Protein AF-A0A1B6ERE9-F1 (afdb_monomer_lite)

pLDDT: mean 73.75, std 20.41, range [32.56, 95.06]

Sequence (109 aa):
SVNTFCVEILGVSSMDYKSGSPAAAAAAEYNTAPIESTDLPSFTTQGRTFRIVTSDTVVLPCDVDNPGNFVLAWKRGIAILTAGNIKVTPDNRFRLVDGYNLEIRDVQT

Organism: NCBI:txid1464854

Structure (mmCIF, N/CA/C/O backbone):
data_AF-A0A1B6ERE9-F1
#
_entry.id   AF-A0A1B6ERE9-F1
#
loop_
_atom_site.group_PDB
_atom_site.id
_atom_site.type_symbol
_atom_site.label_atom_id
_atom_site.label_alt_id
_atom_site.label_comp_id
_atom_site.label_asym_id
_atom_site.label_entity_id
_atom_site.label_seq_id
_atom_site.pdbx_PDB_ins_code
_atom_site.Cartn_x
_atom_site.Cartn_y
_atom_site.Cartn_z
_atom_site.occupancy
_atom_site.B_iso_or_equiv
_atom_site.auth_seq_id
_atom_site.auth_comp_id
_atom_site.auth_asym_id
_atom_site.auth_atom_id
_atom_site.pdbx_PDB_model_num
ATOM 1 N N . SER A 1 1 ? -14.780 7.160 6.243 1.00 53.03 1 SER A N 1
ATOM 2 C CA . SER A 1 1 ? -14.377 7.080 4.820 1.00 53.03 1 SER A CA 1
ATOM 3 C C . SER A 1 1 ? -12.889 6.803 4.778 1.00 53.03 1 SER A C 1
ATOM 5 O O . SER A 1 1 ? -12.159 7.534 5.440 1.00 53.03 1 SER A O 1
ATOM 7 N N . VAL A 1 2 ? -12.425 5.764 4.080 1.00 57.19 2 VAL A N 1
ATOM 8 C CA . VAL A 1 2 ? -10.985 5.467 4.002 1.00 57.19 2 VAL A CA 1
ATOM 9 C C . VAL A 1 2 ? -10.401 6.150 2.762 1.00 57.19 2 VAL A C 1
ATOM 11 O O . VAL A 1 2 ? -10.609 5.697 1.643 1.00 57.19 2 VAL A O 1
ATOM 14 N N . ASN A 1 3 ? -9.682 7.256 2.976 1.00 57.16 3 ASN A N 1
ATOM 15 C CA . ASN A 1 3 ? -8.916 7.979 1.951 1.00 57.16 3 ASN A CA 1
ATOM 16 C C . ASN A 1 3 ? -7.435 7.581 2.053 1.00 57.16 3 ASN A C 1
ATOM 18 O O . ASN A 1 3 ? -6.595 8.361 2.503 1.00 57.16 3 ASN A O 1
ATOM 22 N N . THR A 1 4 ? -7.144 6.320 1.737 1.00 57.69 4 THR A N 1
ATOM 23 C CA . THR A 1 4 ? -5.778 5.781 1.661 1.00 57.69 4 THR A CA 1
ATOM 24 C C . THR A 1 4 ? -5.508 5.452 0.206 1.00 57.69 4 THR A C 1
ATOM 26 O O . THR A 1 4 ? -6.347 4.824 -0.436 1.00 57.69 4 THR A O 1
ATOM 29 N N . PHE A 1 5 ? -4.383 5.919 -0.324 1.00 61.47 5 PHE A N 1
ATOM 30 C CA . PHE A 1 5 ? -4.109 5.832 -1.751 1.00 61.47 5 PHE A CA 1
ATOM 31 C C . PHE A 1 5 ? -2.701 5.283 -2.006 1.00 61.47 5 PHE A C 1
ATOM 33 O O . PHE A 1 5 ? -1.755 5.631 -1.292 1.00 61.47 5 PHE A O 1
ATOM 40 N N . CYS A 1 6 ? -2.575 4.449 -3.039 1.00 64.00 6 CYS A N 1
ATOM 41 C CA . CYS A 1 6 ? -1.296 4.038 -3.610 1.00 64.00 6 CYS A CA 1
ATOM 42 C C . CYS A 1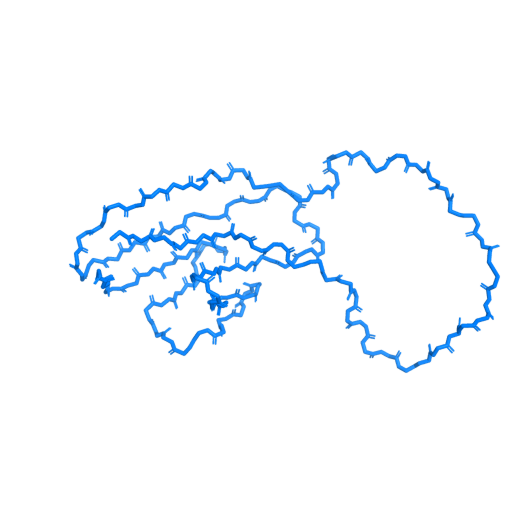 6 ? -0.853 5.180 -4.531 1.00 64.00 6 CYS A C 1
ATOM 44 O O . CYS A 1 6 ? -1.354 5.292 -5.645 1.00 64.00 6 CYS A O 1
ATOM 46 N N . VAL A 1 7 ? -0.096 6.151 -4.010 1.00 57.12 7 VAL A N 1
ATOM 47 C CA . VAL A 1 7 ? 0.099 7.452 -4.698 1.00 57.12 7 VAL A CA 1
ATOM 48 C C . VAL A 1 7 ? 1.555 7.880 -4.797 1.00 57.12 7 VAL A C 1
ATOM 50 O O . VAL A 1 7 ? 1.832 8.912 -5.396 1.00 57.12 7 VAL A O 1
ATOM 53 N N . GLU A 1 8 ? 2.509 7.094 -4.311 1.00 53.28 8 GLU A N 1
ATOM 54 C CA . GLU A 1 8 ? 3.910 7.433 -4.544 1.00 53.28 8 GLU A CA 1
ATOM 55 C C . GLU A 1 8 ? 4.664 6.296 -5.202 1.00 53.28 8 GLU A C 1
ATOM 57 O O . GLU A 1 8 ? 4.896 5.239 -4.625 1.00 53.28 8 GLU A O 1
ATOM 62 N N . ILE A 1 9 ? 5.025 6.569 -6.448 1.00 51.97 9 ILE A N 1
ATOM 63 C CA . ILE A 1 9 ? 6.102 5.929 -7.168 1.00 51.97 9 ILE A CA 1
ATOM 64 C C . ILE A 1 9 ? 7.331 6.758 -6.809 1.00 51.97 9 ILE A C 1
ATOM 66 O O . ILE A 1 9 ? 7.600 7.791 -7.423 1.00 51.97 9 ILE A O 1
ATOM 70 N N . LEU A 1 10 ? 8.033 6.372 -5.746 1.00 44.50 10 LEU A N 1
ATOM 71 C CA . LEU A 1 10 ? 9.301 7.015 -5.433 1.00 44.50 10 LEU A CA 1
ATOM 72 C C . LEU A 1 10 ? 10.296 6.564 -6.502 1.00 44.50 10 LEU A C 1
ATOM 74 O O . LEU A 1 10 ? 10.610 5.376 -6.614 1.00 44.50 10 LEU A O 1
ATOM 78 N N . GLY A 1 11 ? 10.756 7.512 -7.321 1.00 39.19 11 GLY A N 1
ATOM 79 C CA . GLY A 1 11 ? 11.895 7.303 -8.203 1.00 39.19 11 GLY A CA 1
ATOM 80 C C . GLY A 1 11 ? 13.094 6.928 -7.354 1.00 39.19 11 GLY A C 1
ATOM 81 O O . GLY A 1 11 ? 13.657 7.780 -6.667 1.00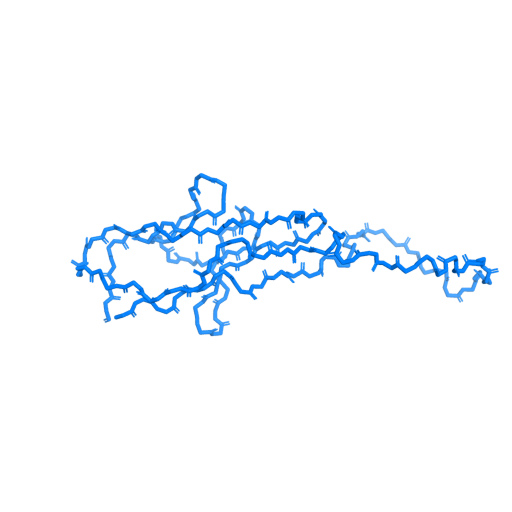 39.19 11 GLY A O 1
ATOM 82 N N . VAL A 1 12 ? 13.481 5.654 -7.382 1.00 38.72 12 VAL A N 1
ATOM 83 C CA . VAL A 1 12 ? 14.745 5.231 -6.794 1.00 38.72 12 VAL A CA 1
ATOM 84 C C . VAL A 1 12 ? 15.824 5.669 -7.774 1.00 38.72 12 VAL A C 1
ATOM 86 O O . VAL A 1 12 ? 16.237 4.925 -8.657 1.00 38.72 12 VAL A O 1
ATOM 89 N N . SER A 1 13 ? 16.271 6.919 -7.657 1.00 37.12 13 SER A N 1
ATOM 90 C CA . SER A 1 13 ? 17.617 7.252 -8.110 1.00 37.12 13 SER A CA 1
ATOM 91 C C . SER A 1 13 ? 18.539 6.347 -7.305 1.00 37.12 13 SER A C 1
ATOM 93 O O . SER A 1 13 ? 18.667 6.580 -6.107 1.00 37.12 13 SER A O 1
ATOM 95 N N . SER A 1 14 ? 19.066 5.294 -7.942 1.00 36.44 14 SER A N 1
ATOM 96 C CA . SER A 1 14 ? 20.144 4.412 -7.475 1.00 36.44 14 SER A CA 1
ATOM 97 C C . SER A 1 14 ? 20.710 4.852 -6.112 1.00 36.44 14 SER A C 1
ATOM 99 O O . SER A 1 14 ? 21.495 5.792 -5.996 1.00 36.44 14 SER A O 1
ATOM 101 N N . MET A 1 15 ? 20.274 4.188 -5.041 1.00 34.50 15 MET A N 1
ATOM 102 C CA . MET A 1 15 ? 21.029 4.176 -3.790 1.00 34.50 15 MET A CA 1
ATOM 103 C C . MET A 1 15 ? 22.115 3.106 -3.925 1.00 34.50 15 MET A C 1
ATOM 105 O O . MET A 1 15 ? 22.163 2.134 -3.177 1.00 34.50 15 MET A O 1
ATOM 109 N N . ASP A 1 16 ? 23.000 3.293 -4.904 1.00 36.94 16 ASP A N 1
ATOM 110 C CA . ASP A 1 16 ? 24.308 2.660 -4.897 1.00 36.94 16 ASP A CA 1
ATOM 111 C C . ASP A 1 16 ? 25.152 3.390 -3.852 1.00 36.94 16 ASP A C 1
ATOM 113 O O . ASP A 1 16 ? 25.796 4.408 -4.109 1.00 36.94 16 ASP A O 1
ATOM 117 N N . TYR A 1 17 ? 25.147 2.878 -2.622 1.00 33.03 17 TYR A N 1
ATOM 118 C CA . TYR A 1 17 ? 26.171 3.231 -1.649 1.00 33.03 17 TYR A CA 1
ATOM 119 C C . TYR A 1 17 ? 27.508 2.652 -2.130 1.00 33.03 17 TYR A C 1
ATOM 121 O O . TYR A 1 17 ? 27.910 1.569 -1.709 1.00 33.03 17 TYR A O 1
ATOM 129 N N . LYS A 1 18 ? 28.213 3.365 -3.017 1.00 32.56 18 LYS A N 1
ATOM 130 C CA . LYS A 1 18 ? 29.662 3.226 -3.193 1.00 32.56 18 LYS A CA 1
ATOM 131 C C . LYS A 1 18 ? 30.329 4.577 -3.423 1.00 32.56 18 LYS A C 1
ATOM 133 O O . LYS A 1 18 ? 30.019 5.328 -4.337 1.00 32.56 18 LYS A O 1
ATOM 138 N N . SER A 1 19 ? 31.277 4.839 -2.531 1.00 50.03 19 SER A N 1
ATOM 139 C CA . SER A 1 19 ? 32.217 5.950 -2.512 1.00 50.03 19 SER A CA 1
ATOM 140 C C . SER A 1 19 ? 32.898 6.177 -3.862 1.00 50.03 19 SER A C 1
ATOM 142 O O . SER A 1 19 ? 33.563 5.274 -4.371 1.00 50.03 19 SER A O 1
ATOM 144 N N . GLY A 1 20 ? 32.830 7.406 -4.365 1.00 35.16 20 GLY A N 1
ATOM 145 C CA . GLY A 1 20 ? 33.683 7.871 -5.455 1.00 35.16 20 GLY A CA 1
ATOM 146 C C . GLY A 1 20 ? 32.937 8.793 -6.402 1.00 35.16 20 GLY A C 1
ATOM 147 O O . GLY A 1 20 ? 32.271 8.334 -7.317 1.00 35.16 20 GLY A O 1
ATOM 148 N N . SER A 1 21 ? 33.068 10.099 -6.187 1.00 44.88 21 SER A N 1
ATOM 149 C CA . SER A 1 21 ? 32.721 11.098 -7.196 1.00 44.88 21 SER A CA 1
ATOM 150 C C . SER A 1 21 ? 33.729 11.028 -8.346 1.00 44.88 21 SER A C 1
ATOM 152 O O . SER A 1 21 ? 34.932 11.064 -8.079 1.00 44.88 21 SER A O 1
ATOM 154 N N . PRO A 1 22 ? 33.276 11.046 -9.609 1.00 41.69 22 PRO A N 1
ATOM 155 C CA . PRO A 1 22 ? 34.037 11.658 -10.672 1.00 41.69 22 PRO A CA 1
ATOM 156 C C . PRO A 1 22 ? 33.155 12.730 -11.308 1.00 41.69 22 PRO A C 1
ATOM 158 O O . PRO A 1 22 ? 32.622 12.574 -12.403 1.00 41.69 22 PRO A O 1
ATOM 161 N N . ALA A 1 23 ? 33.028 13.868 -10.634 1.00 42.41 23 ALA A N 1
ATOM 162 C CA . ALA A 1 23 ? 32.731 15.120 -11.316 1.00 42.41 23 ALA A CA 1
ATOM 163 C C . ALA A 1 23 ? 33.935 15.518 -12.199 1.00 42.41 23 ALA A C 1
ATOM 165 O O . ALA A 1 23 ? 34.607 16.489 -11.888 1.00 42.41 23 ALA A O 1
ATOM 166 N N . ALA A 1 24 ? 34.273 14.717 -13.220 1.00 46.44 24 ALA A N 1
ATOM 167 C CA . ALA A 1 24 ? 35.194 15.035 -14.321 1.00 46.44 24 ALA A CA 1
ATOM 168 C C . ALA A 1 24 ? 35.473 13.786 -15.185 1.00 46.44 24 ALA A C 1
ATOM 170 O O . ALA A 1 24 ? 36.564 13.226 -15.142 1.00 46.44 24 ALA A O 1
ATOM 171 N N . ALA A 1 25 ? 34.515 13.346 -15.999 1.00 39.09 25 ALA A N 1
ATOM 172 C CA . ALA A 1 25 ? 34.825 12.556 -17.194 1.00 39.09 25 ALA A CA 1
ATOM 173 C C . ALA A 1 25 ? 33.746 12.795 -18.258 1.00 39.09 25 ALA A C 1
ATOM 175 O O . ALA A 1 25 ? 32.766 12.072 -18.368 1.00 39.09 25 ALA A O 1
ATOM 176 N N . ALA A 1 26 ? 33.927 13.924 -18.941 1.00 39.34 26 ALA A N 1
ATOM 177 C CA . ALA A 1 26 ? 33.431 14.316 -20.255 1.00 39.34 26 ALA A CA 1
ATOM 178 C C . ALA A 1 26 ? 32.480 13.358 -21.011 1.00 39.34 26 ALA A C 1
ATOM 180 O O . ALA A 1 26 ? 32.858 12.261 -21.403 1.00 39.34 26 ALA A O 1
ATOM 181 N N . ALA A 1 27 ? 31.292 13.895 -21.312 1.00 47.28 27 ALA A N 1
ATOM 182 C CA . ALA A 1 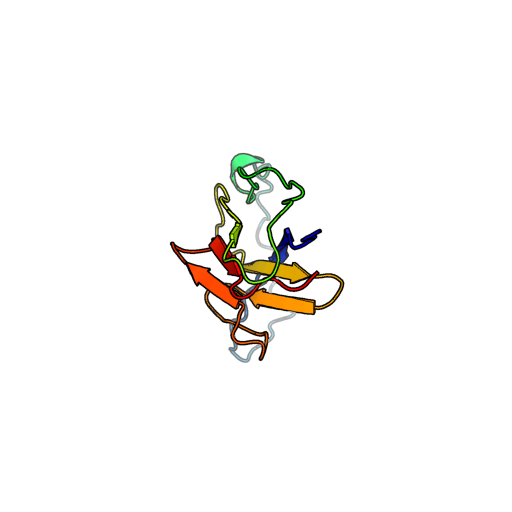27 ? 30.594 13.820 -22.598 1.00 47.28 27 ALA A CA 1
ATOM 183 C C . ALA A 1 27 ? 30.799 12.543 -23.441 1.00 47.28 27 ALA A C 1
ATOM 185 O O . ALA A 1 27 ? 31.575 12.537 -24.393 1.00 47.28 27 ALA A O 1
ATOM 186 N N . ALA A 1 28 ? 30.006 11.511 -23.157 1.00 43.19 28 ALA A N 1
ATOM 187 C CA . ALA A 1 28 ? 29.653 10.491 -24.137 1.00 43.19 28 ALA A CA 1
ATOM 188 C C . ALA A 1 28 ? 28.132 10.547 -24.351 1.00 43.19 28 ALA A C 1
ATOM 190 O O . ALA A 1 28 ? 27.359 10.221 -23.456 1.00 43.19 28 ALA A O 1
ATOM 191 N N . GLU A 1 29 ? 27.748 11.100 -25.503 1.00 41.69 29 GLU A N 1
ATOM 192 C CA . GLU A 1 29 ? 26.490 10.923 -26.242 1.00 41.69 29 GLU A CA 1
ATOM 193 C C . GLU A 1 29 ? 25.270 10.449 -25.429 1.00 41.69 29 GLU A C 1
ATOM 195 O O . GLU A 1 29 ? 24.991 9.256 -25.309 1.00 41.69 29 GLU A O 1
ATOM 200 N N . TYR A 1 30 ? 24.460 11.400 -24.953 1.00 43.75 30 TYR A N 1
ATOM 201 C CA . TYR A 1 30 ? 23.059 11.101 -24.660 1.00 43.75 30 TYR A CA 1
ATOM 202 C C . TYR A 1 30 ? 22.369 10.846 -26.004 1.00 43.75 30 TYR A C 1
ATOM 204 O O . TYR A 1 30 ? 21.954 11.776 -26.696 1.00 43.75 30 TYR A O 1
ATOM 212 N N . ASN A 1 31 ? 22.292 9.580 -26.412 1.00 52.25 31 ASN A N 1
ATOM 213 C CA . ASN A 1 31 ? 21.338 9.161 -27.426 1.00 52.25 31 ASN A CA 1
ATOM 214 C C . ASN A 1 31 ? 19.941 9.440 -26.862 1.00 52.25 31 ASN A C 1
ATOM 216 O O . ASN A 1 31 ? 19.386 8.626 -26.127 1.00 52.25 31 ASN A O 1
ATOM 220 N N . THR A 1 32 ? 19.389 10.615 -27.168 1.00 51.62 32 THR A N 1
ATOM 221 C CA . THR A 1 32 ? 17.994 10.968 -26.886 1.00 51.62 32 THR A CA 1
ATOM 222 C C . THR A 1 32 ? 17.100 10.166 -27.829 1.00 51.62 32 THR A C 1
ATOM 224 O O . THR A 1 32 ? 16.526 10.698 -28.779 1.00 51.62 32 THR A O 1
ATOM 227 N N . ALA A 1 33 ? 17.001 8.859 -27.592 1.00 56.84 33 ALA A N 1
ATOM 228 C CA . ALA A 1 33 ? 15.803 8.141 -27.979 1.00 56.84 33 ALA A CA 1
ATOM 229 C C . ALA A 1 33 ? 14.644 8.767 -27.181 1.00 56.84 33 ALA A C 1
ATOM 231 O O . ALA A 1 33 ? 14.807 9.016 -25.980 1.00 56.84 33 ALA A O 1
ATOM 232 N N . PRO A 1 34 ? 13.502 9.087 -27.808 1.00 56.44 34 PRO A N 1
ATOM 233 C CA . PRO A 1 34 ? 12.310 9.450 -27.058 1.00 56.44 34 PRO A CA 1
ATOM 234 C C . PRO A 1 34 ? 12.036 8.321 -26.062 1.00 56.44 34 PRO A C 1
ATOM 236 O O . PRO A 1 34 ? 11.932 7.171 -26.482 1.00 56.44 34 PRO A O 1
ATOM 239 N N . ILE A 1 35 ? 11.967 8.623 -24.763 1.00 55.28 35 ILE A N 1
ATOM 240 C CA . ILE A 1 35 ? 11.425 7.668 -23.792 1.00 55.28 35 ILE A CA 1
ATOM 241 C C . ILE A 1 35 ? 9.983 7.440 -24.241 1.00 55.28 35 ILE A C 1
ATOM 243 O O . ILE A 1 35 ? 9.145 8.335 -24.096 1.00 55.28 35 ILE A O 1
ATOM 247 N N . GLU A 1 36 ? 9.707 6.303 -24.881 1.00 58.06 36 GLU A N 1
ATOM 248 C CA . GLU A 1 36 ? 8.331 5.910 -25.144 1.00 58.06 36 GLU A CA 1
ATOM 249 C C . GLU A 1 36 ? 7.623 5.827 -23.793 1.00 58.06 36 GLU A C 1
ATOM 251 O O . GLU A 1 36 ? 8.142 5.289 -22.815 1.00 58.06 36 GLU A O 1
ATOM 256 N N . SER A 1 37 ? 6.416 6.382 -23.718 1.00 58.44 37 SER A N 1
ATOM 257 C CA . SER A 1 37 ? 5.610 6.419 -22.493 1.00 58.44 37 SER A CA 1
ATOM 258 C C . SER A 1 37 ? 5.286 5.034 -21.919 1.00 58.44 37 SER A C 1
ATOM 260 O O . SER A 1 37 ? 4.747 4.948 -20.821 1.00 58.44 37 SER A O 1
ATOM 262 N N . THR A 1 38 ? 5.597 3.964 -22.652 1.00 60.31 38 THR A N 1
ATOM 263 C CA . THR A 1 38 ? 5.488 2.568 -22.225 1.00 60.31 38 THR A CA 1
ATOM 264 C C . THR A 1 38 ? 6.511 2.185 -21.157 1.00 60.31 38 THR A C 1
ATOM 266 O O . THR A 1 38 ? 6.277 1.215 -20.445 1.00 60.31 38 THR A O 1
ATOM 269 N N . ASP A 1 39 ? 7.605 2.941 -21.001 1.00 70.94 39 ASP A N 1
ATOM 270 C CA . ASP A 1 39 ? 8.673 2.633 -20.035 1.00 70.94 39 ASP A CA 1
ATOM 271 C C . ASP A 1 39 ? 8.457 3.232 -18.634 1.00 70.94 39 ASP A C 1
ATOM 273 O O . ASP A 1 39 ? 9.209 2.945 -17.699 1.00 70.94 39 ASP A O 1
ATOM 277 N N . LEU A 1 40 ? 7.433 4.074 -18.474 1.00 80.06 40 LEU A N 1
ATOM 278 C CA . LEU A 1 40 ? 7.104 4.698 -17.198 1.00 80.06 40 LEU A CA 1
ATOM 279 C C . LEU A 1 40 ? 6.002 3.918 -16.480 1.00 80.06 40 LEU A C 1
ATOM 281 O O . LEU A 1 40 ? 5.044 3.471 -17.113 1.00 80.06 40 LEU A O 1
ATOM 285 N N . PRO A 1 41 ? 6.087 3.807 -15.148 1.00 84.12 41 PRO A N 1
ATOM 286 C CA . PRO A 1 41 ? 5.109 3.054 -14.398 1.00 84.12 41 PRO A CA 1
ATOM 287 C C . PRO A 1 41 ? 3.759 3.765 -14.412 1.00 84.12 41 PRO A C 1
ATOM 289 O O . PRO A 1 41 ? 3.667 4.977 -14.187 1.00 84.12 41 PRO A O 1
ATOM 292 N N . SER A 1 42 ? 2.695 3.003 -14.646 1.00 85.81 42 SER A N 1
ATOM 293 C CA . SER A 1 42 ? 1.335 3.535 -14.691 1.00 85.81 42 SER A CA 1
ATOM 294 C C . SER A 1 42 ? 0.400 2.734 -13.794 1.00 85.81 42 SER A C 1
ATOM 296 O O . SER A 1 42 ? 0.418 1.507 -13.775 1.00 85.81 42 SER A O 1
ATOM 298 N N . PHE A 1 43 ? -0.427 3.428 -13.013 1.00 83.94 43 PHE A N 1
ATOM 299 C CA . PHE A 1 43 ? -1.422 2.764 -12.179 1.00 83.94 43 PHE A CA 1
ATOM 300 C C . PHE A 1 43 ? -2.556 2.242 -13.059 1.00 83.94 43 PHE A C 1
ATOM 302 O O . PHE A 1 43 ? -3.313 3.025 -13.635 1.00 83.94 43 PHE A O 1
ATOM 309 N N . THR A 1 44 ? -2.703 0.921 -13.131 1.00 85.94 44 THR A N 1
ATOM 310 C CA . THR A 1 44 ? -3.858 0.290 -13.786 1.00 85.94 44 THR A CA 1
ATOM 311 C C . THR A 1 44 ? -5.072 0.288 -12.858 1.00 85.94 44 THR A C 1
ATOM 313 O O . THR A 1 44 ? -6.217 0.328 -13.311 1.00 85.94 44 THR A O 1
ATOM 316 N N . THR A 1 45 ? -4.842 0.330 -11.542 1.00 81.56 45 THR A N 1
ATOM 317 C CA . THR A 1 45 ? -5.899 0.532 -10.548 1.00 81.56 45 THR A CA 1
ATOM 318 C C . THR A 1 45 ? -6.325 1.999 -10.462 1.00 81.56 45 THR A C 1
ATOM 320 O O . THR A 1 45 ? -5.520 2.892 -10.208 1.00 81.56 45 THR A O 1
ATOM 323 N N . GLN A 1 46 ? -7.630 2.259 -10.572 1.00 79.50 46 GLN A N 1
ATOM 324 C CA . GLN A 1 46 ? -8.196 3.588 -10.328 1.00 79.50 46 GLN A CA 1
ATOM 325 C C . GLN A 1 46 ? -8.399 3.862 -8.833 1.00 79.50 46 GLN A C 1
ATOM 327 O O . GLN A 1 46 ? -9.035 3.075 -8.123 1.00 79.50 46 GLN A O 1
ATOM 332 N N . GLY A 1 47 ? -7.952 5.035 -8.37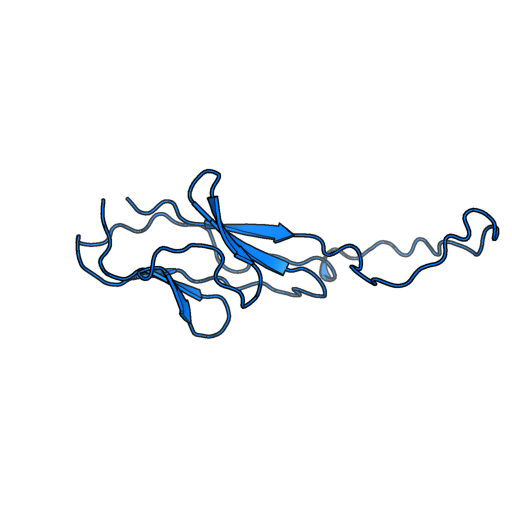6 1.00 76.81 47 GLY A N 1
ATOM 333 C CA . GLY A 1 47 ? -8.243 5.532 -7.033 1.00 76.81 47 GLY A CA 1
ATOM 334 C C . GLY A 1 47 ? -9.749 5.697 -6.810 1.00 76.81 47 GLY A C 1
ATOM 335 O O . GLY A 1 47 ? -10.433 6.367 -7.582 1.00 76.81 47 GLY A O 1
ATOM 336 N N . ARG A 1 48 ? -10.277 5.090 -5.744 1.00 77.31 48 ARG A N 1
ATOM 337 C CA . ARG A 1 48 ? -11.698 5.162 -5.379 1.00 77.31 48 ARG A CA 1
ATOM 338 C C . ARG A 1 48 ? -11.883 5.255 -3.871 1.00 77.31 48 ARG A C 1
ATOM 340 O O . ARG A 1 48 ? -11.042 4.802 -3.101 1.00 77.31 48 ARG A O 1
ATOM 347 N N . THR A 1 49 ? -13.009 5.819 -3.450 1.00 78.00 49 THR A N 1
ATOM 348 C CA . THR A 1 49 ? -13.367 5.913 -2.033 1.00 78.00 49 THR A CA 1
ATOM 349 C C . THR A 1 49 ? -14.115 4.662 -1.589 1.00 78.00 49 THR A C 1
ATOM 351 O O . THR A 1 49 ? -15.178 4.349 -2.123 1.00 78.00 49 THR A O 1
ATOM 354 N N . PHE A 1 50 ? -13.599 3.985 -0.565 1.00 78.31 50 PHE A N 1
ATOM 355 C CA . PHE A 1 50 ? -14.244 2.812 0.016 1.00 78.31 50 PHE A CA 1
ATOM 356 C C . PHE A 1 50 ? -15.077 3.199 1.246 1.00 78.31 50 PHE A C 1
ATOM 358 O O . PHE A 1 50 ? -14.607 3.888 2.162 1.00 78.31 50 PHE A O 1
ATOM 365 N N . ARG A 1 51 ? -16.336 2.747 1.264 1.00 81.94 51 ARG A N 1
ATOM 366 C CA . ARG A 1 51 ? -17.228 2.814 2.429 1.00 81.94 51 ARG A CA 1
ATOM 367 C C . ARG A 1 51 ? -17.230 1.439 3.086 1.00 81.94 51 ARG A C 1
ATOM 369 O O . ARG A 1 51 ? -17.730 0.493 2.494 1.00 81.94 51 ARG A O 1
ATOM 376 N N . ILE A 1 52 ? -16.633 1.348 4.269 1.00 83.56 52 ILE A N 1
ATOM 377 C CA . ILE A 1 52 ? -16.419 0.093 4.999 1.00 83.56 52 ILE A CA 1
ATOM 378 C C . ILE A 1 52 ? -17.053 0.228 6.382 1.00 83.56 52 ILE A C 1
ATOM 380 O O . ILE A 1 52 ? -17.075 1.329 6.941 1.00 83.56 52 ILE A O 1
ATOM 384 N N . VAL A 1 53 ? -17.580 -0.877 6.906 1.00 87.75 53 VAL A N 1
ATOM 385 C CA . VAL A 1 53 ? -18.125 -0.951 8.264 1.00 87.75 53 VAL A CA 1
ATOM 386 C C . VAL A 1 53 ? -16.977 -0.865 9.274 1.00 87.75 53 VAL A C 1
ATOM 388 O O . VAL A 1 53 ? -15.910 -1.440 9.070 1.00 87.75 53 VAL A O 1
ATOM 391 N N . THR A 1 54 ? -17.169 -0.120 10.361 1.00 86.56 54 THR A N 1
ATOM 392 C CA . THR A 1 54 ? -16.180 -0.040 11.445 1.00 86.56 54 THR A CA 1
ATOM 393 C C . THR A 1 54 ? -15.868 -1.435 11.990 1.00 86.56 54 THR A C 1
ATOM 395 O O . THR A 1 54 ? -16.766 -2.267 12.105 1.00 86.56 54 THR A O 1
ATOM 398 N N . SER A 1 55 ? -14.601 -1.674 12.332 1.00 88.62 55 SER A N 1
ATOM 399 C CA . SER A 1 55 ? -14.068 -2.964 12.798 1.00 88.62 55 SER A CA 1
ATOM 400 C C . SER A 1 55 ? -13.995 -4.075 11.743 1.00 88.62 55 SER A C 1
ATOM 402 O O . SER A 1 55 ? -13.570 -5.180 12.063 1.00 88.62 55 SER A O 1
ATOM 404 N N . ASP A 1 56 ? -14.362 -3.801 10.491 1.00 90.25 56 ASP A N 1
ATOM 405 C CA . ASP A 1 56 ? -14.190 -4.757 9.398 1.00 90.25 56 ASP A CA 1
ATOM 406 C C . ASP A 1 56 ? -12.759 -4.712 8.830 1.00 90.25 56 ASP A C 1
ATOM 408 O O . ASP A 1 56 ? -11.961 -3.825 9.162 1.00 90.25 56 ASP A O 1
ATOM 412 N N . THR A 1 57 ? -12.431 -5.672 7.966 1.00 91.19 57 THR A N 1
ATOM 413 C CA . THR A 1 57 ? -11.173 -5.717 7.212 1.00 91.19 57 THR A CA 1
ATOM 414 C C . THR A 1 57 ? -11.415 -5.364 5.750 1.00 91.19 57 THR A C 1
ATOM 416 O O . THR A 1 57 ? -12.300 -5.915 5.103 1.00 91.19 57 THR A O 1
ATOM 419 N N . VAL A 1 58 ? -10.597 -4.468 5.199 1.00 91.81 58 VAL A N 1
ATOM 420 C CA . VAL A 1 58 ? -10.639 -4.099 3.777 1.00 91.81 58 VAL A CA 1
ATOM 421 C C . VAL A 1 58 ? -9.292 -4.336 3.116 1.00 91.81 58 VAL A C 1
ATOM 423 O O . VAL A 1 58 ? -8.253 -4.098 3.724 1.00 91.81 58 VAL A O 1
ATOM 426 N N . VAL A 1 59 ? -9.313 -4.753 1.852 1.00 92.62 59 VAL A N 1
ATOM 427 C CA . VAL A 1 59 ? -8.127 -4.818 0.995 1.00 92.62 59 VAL A CA 1
ATOM 428 C C . VAL A 1 59 ? -8.247 -3.748 -0.084 1.00 92.62 59 VAL A C 1
ATOM 430 O O . VAL A 1 59 ? -9.230 -3.703 -0.824 1.00 92.62 59 VAL A O 1
ATOM 433 N N . LEU A 1 60 ? -7.255 -2.864 -0.149 1.00 91.38 60 LEU A N 1
ATOM 434 C CA . LEU A 1 60 ? -7.147 -1.825 -1.162 1.00 91.38 60 LEU A CA 1
ATOM 435 C C . LEU A 1 60 ? -6.206 -2.310 -2.274 1.00 91.38 60 LEU A C 1
ATOM 437 O O . LEU A 1 60 ? -5.046 -2.609 -1.978 1.00 91.38 60 LEU A O 1
ATOM 441 N N . PRO A 1 61 ? -6.675 -2.397 -3.530 1.00 90.81 61 PRO A N 1
ATOM 442 C CA . PRO A 1 61 ? -5.846 -2.859 -4.635 1.00 90.81 61 PRO A CA 1
ATOM 443 C C . PRO A 1 61 ? -4.781 -1.822 -5.019 1.00 90.81 61 PRO A C 1
ATOM 445 O O . PRO A 1 61 ? -5.032 -0.615 -4.940 1.00 90.81 61 PRO A O 1
ATOM 448 N N . CYS A 1 62 ? -3.610 -2.291 -5.452 1.00 89.06 62 CYS A N 1
ATOM 449 C CA . CYS A 1 62 ? -2.609 -1.475 -6.134 1.00 89.06 62 CYS A CA 1
ATOM 450 C C . CYS A 1 62 ? -1.901 -2.280 -7.226 1.00 89.06 62 CYS A C 1
ATOM 452 O O . CYS A 1 62 ? -0.859 -2.891 -6.997 1.00 89.06 62 CYS A O 1
ATOM 454 N N . ASP A 1 63 ? -2.475 -2.222 -8.424 1.00 88.69 63 ASP A N 1
ATOM 455 C CA . ASP A 1 63 ? -1.875 -2.750 -9.643 1.00 88.69 63 ASP A CA 1
ATOM 456 C C . ASP A 1 63 ? -1.198 -1.624 -10.435 1.00 88.69 63 ASP A C 1
ATOM 458 O O . ASP A 1 63 ? -1.775 -0.549 -10.661 1.00 88.69 63 ASP A O 1
ATOM 462 N N . VAL A 1 64 ? 0.040 -1.888 -10.850 1.00 87.69 64 VAL A N 1
ATOM 463 C CA . VAL A 1 64 ? 0.889 -0.971 -11.613 1.00 87.69 64 VAL A CA 1
ATOM 464 C C . VAL A 1 64 ? 1.478 -1.725 -12.789 1.00 87.69 64 VAL A C 1
ATOM 466 O O . VAL A 1 64 ? 2.041 -2.805 -12.616 1.00 87.69 64 VAL A O 1
ATOM 469 N N . ASP A 1 65 ? 1.348 -1.144 -13.973 1.00 87.94 65 ASP A N 1
ATOM 470 C CA . ASP A 1 65 ? 2.022 -1.623 -15.167 1.00 87.94 65 ASP A CA 1
ATOM 471 C C . ASP A 1 65 ? 3.417 -1.007 -15.261 1.00 87.94 65 ASP A C 1
ATOM 473 O O . ASP A 1 65 ? 3.613 0.166 -14.937 1.00 87.94 65 ASP A O 1
ATOM 477 N N . ASN A 1 66 ? 4.373 -1.833 -15.674 1.00 84.94 66 ASN A N 1
ATOM 478 C CA . ASN A 1 66 ? 5.787 -1.510 -15.809 1.00 84.94 66 ASN A CA 1
ATOM 479 C C . ASN A 1 66 ? 6.429 -0.751 -14.617 1.00 84.94 66 ASN A C 1
ATOM 481 O O . ASN A 1 66 ? 6.963 0.347 -14.784 1.00 84.94 66 ASN A O 1
ATOM 485 N N . PRO A 1 67 ? 6.427 -1.319 -13.392 1.00 81.31 67 PRO A N 1
ATOM 486 C CA . PRO A 1 67 ? 6.990 -0.658 -12.210 1.00 81.31 67 PRO A CA 1
ATOM 487 C C . PRO A 1 67 ? 8.507 -0.408 -12.288 1.00 81.31 67 PRO A C 1
ATOM 489 O O . PRO A 1 67 ? 9.016 0.422 -11.538 1.00 81.31 67 PRO A O 1
ATOM 492 N N . GLY A 1 68 ? 9.240 -1.098 -13.172 1.00 82.94 68 GLY A N 1
ATOM 493 C CA . GLY A 1 68 ? 10.682 -0.918 -13.365 1.00 82.94 68 GLY A CA 1
ATOM 494 C C . GLY A 1 68 ? 11.479 -0.924 -12.053 1.00 82.94 68 GLY A C 1
ATOM 495 O O . GLY A 1 68 ? 11.331 -1.818 -11.223 1.00 82.94 68 GLY A O 1
ATOM 496 N N . ASN A 1 69 ? 12.309 0.106 -11.866 1.00 82.31 69 ASN A N 1
ATOM 497 C CA . ASN A 1 69 ? 13.099 0.328 -10.646 1.00 82.31 69 ASN A CA 1
ATOM 498 C C . ASN A 1 69 ? 12.420 1.279 -9.651 1.00 82.31 69 ASN A C 1
ATOM 500 O O . ASN A 1 69 ? 13.070 1.802 -8.746 1.00 82.31 69 ASN A O 1
ATOM 504 N N . PHE A 1 70 ? 11.136 1.569 -9.835 1.00 83.88 70 PHE A N 1
ATOM 505 C CA . PHE A 1 70 ? 10.422 2.476 -8.958 1.00 83.88 70 PHE A CA 1
ATOM 506 C C . PHE A 1 70 ? 9.863 1.750 -7.733 1.00 83.88 70 PHE A C 1
ATOM 508 O O . PHE A 1 70 ? 9.525 0.567 -7.775 1.00 83.88 70 PHE A O 1
ATOM 515 N N . VAL A 1 71 ? 9.739 2.476 -6.621 1.00 85.75 71 VAL A N 1
ATOM 516 C CA . VAL A 1 71 ? 9.207 1.931 -5.367 1.00 85.75 71 VAL A CA 1
ATOM 517 C C . VAL A 1 71 ? 7.769 2.378 -5.166 1.00 85.75 71 VAL A C 1
ATOM 519 O O . VAL A 1 71 ? 7.481 3.573 -5.153 1.00 85.75 71 VAL A O 1
ATOM 522 N N . LEU A 1 72 ? 6.882 1.405 -4.954 1.00 88.56 72 LEU A N 1
ATOM 523 C CA . LEU A 1 72 ? 5.474 1.636 -4.645 1.00 88.56 72 LEU A CA 1
ATOM 524 C C . LEU A 1 72 ? 5.283 1.956 -3.165 1.00 88.56 72 LEU A C 1
ATOM 526 O O . LEU A 1 72 ? 5.773 1.233 -2.298 1.00 88.56 72 LEU A O 1
ATOM 530 N N . ALA A 1 73 ? 4.536 3.015 -2.873 1.00 90.38 73 ALA A N 1
ATOM 531 C CA . ALA A 1 73 ? 4.238 3.431 -1.514 1.00 90.38 73 ALA A CA 1
ATOM 532 C C . ALA A 1 73 ? 2.740 3.658 -1.284 1.00 90.38 73 ALA A C 1
ATOM 534 O O . ALA A 1 73 ? 2.047 4.324 -2.063 1.00 90.38 73 ALA A O 1
ATOM 535 N N . TRP A 1 74 ? 2.258 3.158 -0.146 1.00 91.94 74 TRP A N 1
ATOM 536 C CA . TRP A 1 74 ? 0.947 3.511 0.387 1.00 91.94 74 TRP A CA 1
ATOM 537 C C . TRP A 1 74 ? 1.064 4.713 1.303 1.00 91.94 74 TRP A C 1
ATOM 539 O O . TRP A 1 74 ? 1.899 4.720 2.209 1.00 91.94 74 TRP A O 1
ATOM 549 N N . LYS A 1 75 ? 0.178 5.698 1.133 1.00 89.12 75 LYS A N 1
ATOM 550 C CA . LYS A 1 75 ? 0.121 6.861 2.020 1.00 89.12 75 LYS A CA 1
ATOM 551 C C . LYS A 1 75 ? -1.283 7.186 2.507 1.00 89.12 75 LYS A C 1
ATOM 553 O O . LYS A 1 75 ? -2.284 6.957 1.820 1.00 89.12 75 LYS A O 1
ATOM 558 N N . ARG A 1 76 ? -1.341 7.797 3.689 1.00 86.19 76 ARG A N 1
ATOM 559 C CA . ARG A 1 76 ? -2.554 8.378 4.272 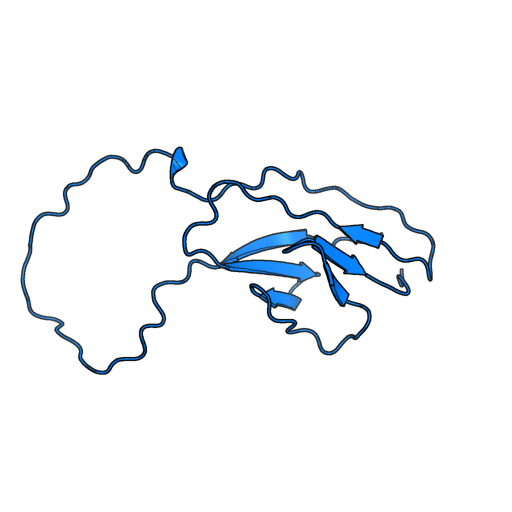1.00 86.19 76 ARG A CA 1
ATOM 560 C C . ARG A 1 76 ? -2.239 9.773 4.803 1.00 86.19 76 ARG A C 1
ATOM 562 O O . ARG A 1 76 ? -1.475 9.930 5.752 1.00 86.19 76 ARG A O 1
ATOM 569 N N . GLY A 1 77 ? -2.838 10.795 4.193 1.00 83.88 77 GLY A N 1
ATOM 570 C CA . GLY A 1 77 ? -2.460 12.185 4.460 1.00 83.88 77 GLY A CA 1
ATOM 571 C C . GLY A 1 77 ? -0.992 12.421 4.092 1.00 83.88 77 GLY A C 1
ATOM 572 O O . GLY A 1 77 ? -0.609 12.196 2.947 1.00 83.88 77 GLY A O 1
ATOM 573 N N . ILE A 1 78 ? -0.187 12.836 5.073 1.00 84.44 78 ILE A N 1
ATOM 574 C CA . ILE A 1 78 ? 1.267 13.033 4.932 1.00 84.44 78 ILE A CA 1
ATOM 575 C C . ILE A 1 78 ? 2.099 11.811 5.361 1.00 84.44 78 ILE A C 1
ATOM 577 O O . ILE A 1 78 ? 3.320 11.839 5.258 1.00 84.44 78 ILE A O 1
ATOM 581 N N . ALA A 1 79 ? 1.465 10.759 5.889 1.00 86.31 79 ALA A N 1
ATOM 582 C CA . ALA A 1 79 ? 2.168 9.607 6.442 1.00 86.31 79 ALA A CA 1
ATOM 583 C C . ALA A 1 79 ? 2.339 8.502 5.393 1.00 86.31 79 ALA A C 1
ATOM 585 O O . ALA A 1 79 ? 1.351 8.016 4.832 1.00 86.31 79 ALA A O 1
ATOM 586 N N . ILE A 1 80 ? 3.585 8.069 5.186 1.00 90.00 80 ILE A N 1
ATOM 587 C CA . ILE A 1 80 ? 3.912 6.864 4.420 1.00 90.00 80 ILE A CA 1
ATOM 588 C C . ILE A 1 80 ? 3.653 5.639 5.300 1.00 90.00 80 ILE A C 1
ATOM 590 O O . ILE A 1 80 ? 4.192 5.512 6.399 1.00 90.00 80 ILE A O 1
ATOM 594 N N . LEU A 1 81 ? 2.795 4.744 4.821 1.00 92.38 81 LEU A N 1
ATOM 595 C CA . LEU A 1 81 ? 2.428 3.504 5.499 1.00 92.38 81 LEU A CA 1
ATOM 596 C C . LEU A 1 81 ? 3.387 2.376 5.121 1.00 92.38 81 LEU A C 1
ATOM 598 O O . LEU A 1 81 ? 3.839 1.628 5.991 1.00 92.38 81 LEU A O 1
ATOM 602 N N . THR A 1 82 ? 3.706 2.274 3.831 1.00 92.19 82 THR A N 1
ATOM 603 C CA . THR A 1 82 ? 4.610 1.267 3.269 1.00 92.19 82 THR A CA 1
ATOM 604 C C . THR A 1 82 ? 5.468 1.884 2.172 1.00 92.19 82 THR A C 1
ATOM 606 O O . THR A 1 82 ? 5.040 2.834 1.519 1.00 92.19 82 THR A O 1
ATOM 609 N N . ALA A 1 83 ? 6.653 1.321 1.957 1.00 90.00 83 ALA A N 1
ATOM 610 C CA . ALA A 1 83 ? 7.519 1.620 0.822 1.00 90.00 83 ALA A CA 1
ATOM 611 C C . ALA A 1 83 ? 8.112 0.302 0.314 1.00 90.00 83 ALA A C 1
ATOM 613 O O . ALA A 1 83 ? 8.804 -0.406 1.048 1.00 90.00 83 ALA A O 1
ATOM 614 N N . GLY A 1 84 ? 7.788 -0.069 -0.919 1.00 88.00 84 GLY A N 1
ATOM 615 C CA . GLY A 1 84 ? 8.079 -1.390 -1.455 1.00 88.00 84 GLY A CA 1
ATOM 616 C C . GLY A 1 84 ? 7.364 -2.458 -0.629 1.00 88.00 84 GLY A C 1
ATOM 617 O O . GLY A 1 84 ? 6.184 -2.328 -0.311 1.00 88.00 84 GLY A O 1
ATOM 618 N N . ASN A 1 85 ? 8.098 -3.496 -0.240 1.00 89.75 85 ASN A N 1
ATOM 619 C CA . ASN A 1 85 ? 7.632 -4.563 0.647 1.00 89.75 85 ASN A CA 1
ATOM 620 C C . ASN A 1 85 ? 7.826 -4.250 2.147 1.00 89.75 85 ASN A C 1
ATOM 622 O O . ASN A 1 85 ? 7.576 -5.111 2.992 1.00 89.75 85 ASN A O 1
ATOM 626 N N . ILE A 1 86 ? 8.274 -3.039 2.497 1.00 90.94 86 ILE A N 1
ATOM 627 C CA . ILE A 1 86 ? 8.560 -2.644 3.879 1.00 90.94 86 ILE A CA 1
ATOM 628 C C . ILE A 1 86 ? 7.376 -1.879 4.473 1.00 90.94 86 ILE A C 1
ATOM 630 O O . ILE A 1 86 ? 6.917 -0.874 3.925 1.00 90.94 86 ILE A O 1
ATOM 634 N N . LYS A 1 87 ? 6.908 -2.323 5.646 1.00 92.88 87 LYS A N 1
ATOM 635 C CA . LYS A 1 87 ? 5.940 -1.585 6.466 1.00 92.88 87 LYS A CA 1
ATOM 636 C C . LYS A 1 87 ? 6.670 -0.531 7.295 1.00 92.88 87 LYS A C 1
ATOM 638 O O . LYS A 1 87 ? 7.485 -0.872 8.146 1.00 92.88 87 LYS A O 1
ATOM 643 N N . VAL A 1 88 ? 6.346 0.735 7.056 1.00 94.38 88 VAL A N 1
ATOM 644 C CA . VAL A 1 88 ? 6.934 1.889 7.756 1.00 94.38 88 VAL A CA 1
ATOM 645 C C . VAL A 1 88 ? 6.078 2.290 8.958 1.00 94.38 88 VAL A C 1
ATOM 647 O O . VAL A 1 88 ? 6.594 2.716 9.987 1.00 94.38 88 VAL A O 1
ATOM 650 N N . THR A 1 89 ? 4.758 2.121 8.860 1.00 92.50 89 THR A N 1
ATOM 651 C CA . THR A 1 89 ? 3.843 2.453 9.956 1.00 92.50 89 THR A CA 1
ATOM 652 C C . THR A 1 89 ? 3.991 1.495 11.152 1.00 92.50 89 THR A C 1
ATOM 654 O O . THR A 1 89 ? 4.035 0.272 10.961 1.00 92.50 89 THR A O 1
ATOM 657 N N . PRO A 1 90 ? 4.003 1.999 12.403 1.00 94.12 90 PRO A N 1
ATOM 658 C CA . PRO A 1 90 ? 3.955 1.154 13.596 1.00 94.12 90 PRO A CA 1
ATOM 659 C C . PRO A 1 90 ? 2.559 0.559 13.839 1.00 94.12 90 PRO A C 1
ATOM 661 O O . PRO A 1 90 ? 2.426 -0.383 14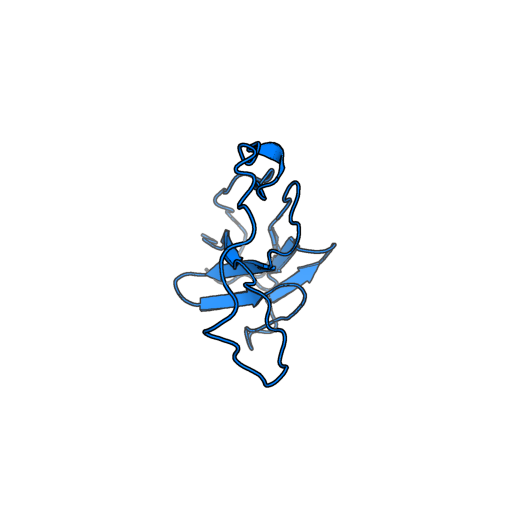.613 1.00 94.12 90 PRO A O 1
ATOM 664 N N . ASP A 1 91 ? 1.518 1.079 13.181 1.00 94.00 91 ASP A N 1
ATOM 665 C CA . ASP A 1 91 ? 0.159 0.558 13.312 1.00 94.00 91 ASP A CA 1
ATOM 666 C C . ASP A 1 91 ? 0.083 -0.858 12.703 1.00 94.00 91 ASP A C 1
ATOM 668 O O . ASP A 1 91 ? 0.488 -1.109 11.562 1.00 94.00 91 ASP A O 1
ATOM 672 N N . ASN A 1 92 ? -0.380 -1.810 13.512 1.00 93.94 92 ASN A N 1
ATOM 673 C CA . ASN A 1 92 ? -0.420 -3.235 13.179 1.00 93.94 92 ASN A CA 1
ATOM 674 C C . ASN A 1 92 ? -1.634 -3.624 12.333 1.00 93.94 92 ASN A C 1
ATOM 676 O O . ASN A 1 92 ? -1.714 -4.757 11.865 1.00 93.94 92 ASN A O 1
ATOM 680 N N . ARG A 1 93 ? -2.566 -2.694 12.118 1.00 93.88 93 ARG A N 1
ATOM 681 C CA . ARG A 1 93 ? -3.744 -2.917 11.278 1.00 93.88 93 ARG A CA 1
ATOM 682 C C . ARG A 1 93 ? -3.426 -2.910 9.791 1.00 93.88 93 ARG A C 1
ATOM 684 O O . ARG A 1 93 ? -4.200 -3.458 9.017 1.00 93.88 93 ARG A O 1
ATOM 691 N N . PHE A 1 94 ? -2.313 -2.293 9.399 1.00 94.12 94 PHE A N 1
ATOM 692 C CA . PHE A 1 94 ? -1.879 -2.206 8.008 1.00 94.12 94 PHE A CA 1
ATOM 693 C C . PHE A 1 94 ? -0.958 -3.367 7.652 1.00 94.12 94 PHE A C 1
ATOM 695 O O . PHE A 1 94 ? 0.027 -3.623 8.351 1.00 94.12 94 PHE A O 1
ATOM 702 N N . ARG A 1 95 ? -1.235 -4.031 6.532 1.00 94.50 95 ARG A N 1
ATOM 703 C CA . ARG A 1 95 ? -0.415 -5.130 6.024 1.00 94.50 95 ARG A CA 1
ATOM 704 C C . ARG A 1 95 ? -0.421 -5.150 4.500 1.00 94.50 95 ARG A C 1
ATOM 706 O O . ARG A 1 95 ? -1.459 -4.926 3.893 1.00 94.50 95 ARG A O 1
ATOM 713 N N . LEU A 1 96 ? 0.727 -5.448 3.895 1.00 94.12 96 LEU A N 1
ATOM 714 C CA . LEU A 1 96 ? 0.783 -5.774 2.472 1.00 94.12 96 LEU A CA 1
ATOM 715 C C . LEU A 1 96 ? 0.357 -7.226 2.263 1.00 94.12 96 LEU A C 1
ATOM 717 O O . LEU A 1 96 ? 0.841 -8.125 2.955 1.00 94.12 96 LEU A O 1
ATOM 721 N N . VAL A 1 97 ? -0.554 -7.436 1.324 1.00 95.06 97 VAL A N 1
ATOM 722 C CA . VAL A 1 97 ? -1.046 -8.747 0.897 1.00 95.06 97 VAL A CA 1
ATOM 723 C C . VAL A 1 97 ? -0.967 -8.829 -0.624 1.00 95.06 97 VAL A C 1
ATOM 725 O O . VAL A 1 97 ? -0.983 -7.801 -1.298 1.00 95.06 97 VAL A O 1
ATOM 728 N N . ASP A 1 98 ? -0.835 -10.044 -1.156 1.00 91.69 98 ASP A N 1
ATOM 729 C CA . ASP A 1 98 ? -0.851 -10.314 -2.602 1.00 91.69 98 ASP A CA 1
ATOM 730 C C . ASP A 1 98 ? 0.071 -9.386 -3.417 1.00 91.69 98 ASP A C 1
ATOM 732 O O . ASP A 1 98 ? -0.301 -8.838 -4.450 1.00 91.69 98 ASP A O 1
ATOM 736 N N . GLY A 1 99 ? 1.287 -9.166 -2.908 1.00 89.56 99 GLY A N 1
ATOM 737 C CA . GLY A 1 99 ? 2.234 -8.199 -3.460 1.00 89.56 99 GLY A CA 1
ATOM 738 C C . GLY A 1 99 ? 2.083 -6.827 -2.807 1.00 89.56 99 GLY A C 1
ATOM 739 O O . GLY A 1 99 ? 2.638 -6.601 -1.731 1.00 89.56 99 GLY A O 1
ATOM 740 N N . TYR A 1 100 ? 1.360 -5.918 -3.465 1.00 91.00 100 TYR A N 1
ATOM 741 C CA . TYR A 1 100 ? 1.269 -4.504 -3.075 1.00 91.00 100 TYR A CA 1
ATOM 742 C C . TYR A 1 100 ? -0.127 -4.057 -2.641 1.00 91.00 100 TYR A C 1
ATOM 744 O O . TYR A 1 100 ? -0.334 -2.867 -2.408 1.00 91.00 100 TYR A O 1
ATOM 752 N N . ASN A 1 101 ? -1.080 -4.971 -2.474 1.00 92.56 101 ASN A N 1
ATOM 753 C CA . ASN A 1 101 ? -2.397 -4.609 -1.963 1.00 92.56 101 ASN A CA 1
ATOM 754 C C . ASN A 1 101 ? -2.307 -4.299 -0.467 1.00 92.56 101 ASN A C 1
ATOM 756 O O . ASN A 1 101 ? -1.606 -4.981 0.281 1.00 92.56 101 ASN A O 1
ATOM 760 N N . LEU A 1 102 ? -3.017 -3.267 -0.012 1.00 93.31 102 LEU A N 1
ATOM 761 C CA . LEU A 1 102 ? -3.016 -2.877 1.395 1.00 93.31 102 LEU A CA 1
ATOM 762 C C . LEU A 1 102 ? -4.246 -3.431 2.101 1.00 93.31 102 LEU A C 1
ATOM 764 O O . LEU A 1 102 ? -5.359 -2.944 1.914 1.00 93.31 102 LEU A O 1
ATOM 768 N N . GLU A 1 103 ? -4.031 -4.409 2.966 1.00 94.69 103 GLU A N 1
ATOM 769 C CA . GLU A 1 103 ? -5.009 -4.836 3.955 1.00 94.69 103 GLU A CA 1
ATOM 770 C C . GLU A 1 103 ? -5.021 -3.848 5.129 1.00 94.69 103 GLU A C 1
ATOM 772 O O . GLU A 1 103 ? -3.975 -3.500 5.688 1.00 94.69 103 GLU A O 1
ATOM 777 N N . ILE A 1 104 ? -6.218 -3.411 5.513 1.00 93.50 104 ILE A N 1
ATOM 778 C CA . ILE A 1 104 ? -6.484 -2.612 6.706 1.00 93.50 104 ILE A CA 1
ATOM 779 C C . ILE A 1 104 ? -7.480 -3.393 7.554 1.00 93.50 104 ILE A C 1
ATOM 781 O O . ILE A 1 104 ? -8.643 -3.533 7.177 1.00 93.50 104 ILE A O 1
ATOM 785 N N . ARG A 1 105 ? -7.019 -3.896 8.695 1.00 94.31 105 ARG A N 1
ATOM 786 C CA . ARG A 1 105 ? -7.850 -4.561 9.704 1.00 94.31 105 ARG A CA 1
ATOM 787 C C . ARG A 1 105 ? -8.460 -3.549 10.653 1.00 94.31 105 ARG A C 1
ATOM 789 O O . ARG A 1 105 ? -7.942 -2.440 10.780 1.00 94.31 105 ARG A O 1
ATOM 796 N N . ASP A 1 106 ? -9.517 -3.955 11.347 1.00 91.69 106 ASP A N 1
ATOM 797 C CA . ASP A 1 106 ? -10.158 -3.168 12.400 1.00 91.69 106 ASP A CA 1
ATOM 798 C C . ASP A 1 106 ? -10.324 -1.701 11.972 1.00 91.69 106 ASP A C 1
ATOM 800 O O . ASP A 1 106 ? -9.766 -0.777 12.584 1.00 91.69 106 ASP A O 1
ATOM 804 N N . VAL A 1 107 ? -10.985 -1.489 10.826 1.00 87.81 107 VAL A N 1
ATOM 805 C CA . VAL A 1 107 ? -11.105 -0.160 10.216 1.00 87.81 107 VAL A CA 1
ATOM 806 C C . VAL A 1 107 ? -11.746 0.803 11.213 1.00 87.81 107 VAL A C 1
ATOM 808 O O . VAL A 1 107 ? -12.817 0.541 11.753 1.00 87.81 107 VAL A O 1
ATOM 811 N N . GLN A 1 108 ? -11.084 1.942 11.428 1.00 83.19 108 GLN A N 1
ATOM 812 C CA . GLN A 1 108 ? -11.561 3.020 12.299 1.00 83.19 108 GLN A CA 1
ATOM 813 C C . GLN A 1 108 ? -11.919 4.228 11.426 1.00 83.19 108 GLN A C 1
ATOM 815 O O . GLN A 1 108 ? -11.134 4.601 10.544 1.00 83.19 108 GLN A O 1
ATOM 820 N N . THR A 1 109 ? -13.099 4.807 11.649 1.00 63.94 109 THR A N 1
ATOM 821 C CA . THR A 1 109 ? -13.618 5.978 10.918 1.00 63.94 109 THR A CA 1
ATOM 822 C C . THR A 1 109 ? -13.177 7.294 11.518 1.00 63.94 109 THR A C 1
ATOM 824 O O . THR A 1 109 ? -13.234 7.403 12.760 1.00 63.94 109 THR A O 1
#

Radius of gyration: 18.33 Å; chains: 1; bounding box: 53×25×42 Å

InterPro domains:
  IPR013783 Immunoglobulin-like fold [G3DSA:2.60.40.10] (38-109)
  IPR036179 Immunoglobulin-like domain superfamily [SSF48726] (41-108)

Secondary structure (DSSP, 8-state):
-B--EEEEEE--------------------------GGGS-EE-SPP--B---TT--EEE---EE--TTPEEEEEETTEEEEETTEE--S-TTEEEETTTEEEE-S---

Foldseek 3Di:
DDQKDFPDFAPPPDPPPDDDDDPDDDDDDPPPDPPDPLQDKDWPDDDDDDDDDAQAKDKADTDIHNSDPTWTWMDDDPDTQDTQQGGPDPDPQWHADPGRIIMGGRDDD